Protein AF-A0AAI9W246-F1 (afdb_monomer_lite)

Secondary structure (DSSP, 8-state):
-HHHHHHHHHHHHHHHHHHHHHHHHHHHHHHHTT--HHHHHHHHHHHHHHHHHHHHHHHHHHHHHHHHHHTTT-SS-SSS--HHHHHHHHHTT-------------------------

pLDDT: mean 71.59, std 20.6, range [34.97, 95.5]

Structure (mmCIF, N/CA/C/O backbone):
data_AF-A0AAI9W246-F1
#
_entry.id   AF-A0AAI9W246-F1
#
loop_
_atom_site.group_PDB
_atom_site.id
_atom_site.type_symbol
_atom_site.label_atom_id
_atom_site.label_alt_id
_atom_site.label_comp_id
_atom_site.label_asym_id
_atom_site.label_entity_id
_atom_site.label_seq_id
_atom_site.pdbx_PDB_ins_code
_atom_site.Cartn_x
_atom_site.Cartn_y
_atom_site.Cartn_z
_atom_site.occupancy
_atom_site.B_iso_or_equiv
_atom_site.auth_seq_id
_atom_site.auth_comp_id
_atom_site.auth_asym_id
_atom_site.auth_atom_id
_atom_site.pdbx_PDB_model_num
ATOM 1 N N . MET A 1 1 ? 9.749 -15.153 27.439 1.00 59.41 1 MET A N 1
ATOM 2 C CA . MET A 1 1 ? 9.302 -13.741 27.513 1.00 59.41 1 MET A CA 1
ATOM 3 C C . MET A 1 1 ? 10.156 -12.815 26.658 1.00 59.41 1 MET A C 1
ATOM 5 O O . MET A 1 1 ? 9.579 -12.148 25.818 1.00 59.41 1 MET A O 1
ATOM 9 N N . SER A 1 2 ? 11.488 -12.746 26.804 1.00 66.94 2 SER A N 1
ATOM 10 C CA . SER A 1 2 ? 12.326 -11.929 25.897 1.00 66.94 2 SER A CA 1
ATOM 11 C C . SER A 1 2 ? 12.514 -12.547 24.505 1.00 66.94 2 SER A C 1
ATOM 13 O O . SER A 1 2 ? 12.656 -11.820 23.529 1.00 66.94 2 SER A O 1
ATOM 15 N N . GLU A 1 3 ? 12.500 -13.878 24.399 1.00 71.38 3 GLU A N 1
ATOM 16 C CA . GLU A 1 3 ? 12.660 -14.593 23.121 1.00 71.38 3 GLU A CA 1
ATOM 17 C C . GLU A 1 3 ? 11.443 -14.423 22.196 1.00 71.38 3 GLU A C 1
ATOM 19 O O . GLU A 1 3 ? 11.620 -14.274 20.990 1.00 71.38 3 GLU A O 1
ATOM 24 N N . ASP A 1 4 ? 10.233 -14.338 22.759 1.00 80.12 4 ASP A N 1
ATOM 25 C CA . ASP A 1 4 ? 8.987 -14.129 22.004 1.00 80.12 4 ASP A CA 1
ATOM 26 C C . ASP A 1 4 ? 8.941 -12.731 21.357 1.00 80.12 4 ASP A C 1
ATOM 28 O O . ASP A 1 4 ? 8.541 -12.578 20.207 1.00 80.12 4 ASP A O 1
ATOM 32 N N . ILE A 1 5 ? 9.444 -11.711 22.065 1.00 78.88 5 ILE A N 1
ATOM 33 C CA . ILE A 1 5 ? 9.534 -10.325 21.574 1.00 78.88 5 ILE A CA 1
ATOM 34 C C . ILE A 1 5 ? 10.580 -10.206 20.456 1.00 78.88 5 ILE A C 1
ATOM 36 O O . ILE A 1 5 ? 10.357 -9.515 19.463 1.00 78.88 5 ILE A O 1
ATOM 40 N N . CYS A 1 6 ? 1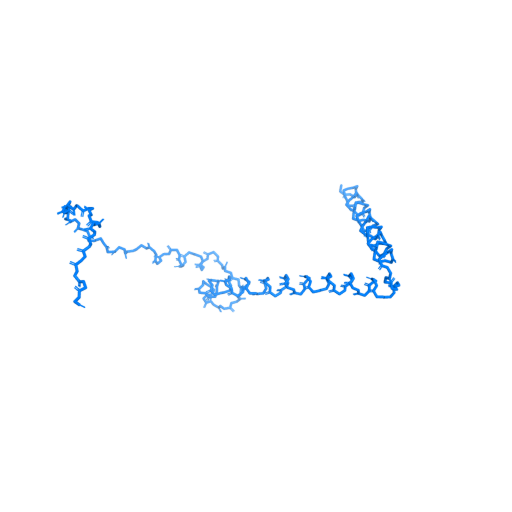1.719 -10.894 20.593 1.00 79.19 6 CYS A N 1
ATOM 41 C CA . CYS A 1 6 ? 12.748 -10.924 19.552 1.00 79.19 6 CYS A CA 1
ATOM 42 C C . CYS A 1 6 ? 12.256 -11.603 18.267 1.00 79.19 6 CYS A C 1
ATOM 44 O O . CYS A 1 6 ? 12.605 -11.154 17.176 1.00 79.19 6 CYS A O 1
ATOM 46 N N . PHE A 1 7 ? 11.464 -12.673 18.381 1.00 83.06 7 PHE A N 1
ATOM 47 C CA . PHE A 1 7 ? 10.900 -13.363 17.222 1.00 83.06 7 PHE A CA 1
ATOM 48 C C . PHE A 1 7 ? 9.860 -12.502 16.494 1.00 83.06 7 PHE A C 1
ATOM 50 O O . PHE A 1 7 ? 9.934 -12.384 15.272 1.00 83.06 7 PHE A O 1
ATOM 57 N N . GLU A 1 8 ? 8.962 -11.843 17.231 1.00 88.50 8 GLU A N 1
ATOM 58 C CA . GLU A 1 8 ? 7.961 -10.931 16.660 1.00 88.50 8 GLU A CA 1
ATOM 59 C C . GLU A 1 8 ? 8.624 -9.760 15.919 1.00 88.50 8 GLU A C 1
ATOM 61 O O . GLU A 1 8 ? 8.322 -9.505 14.756 1.00 88.50 8 GLU A O 1
ATOM 66 N N . ALA A 1 9 ? 9.613 -9.108 16.541 1.00 86.38 9 ALA A N 1
ATOM 67 C CA . ALA A 1 9 ? 10.335 -7.998 15.918 1.00 86.38 9 ALA A CA 1
ATOM 68 C C . ALA A 1 9 ? 11.114 -8.429 14.661 1.00 86.38 9 ALA A C 1
ATOM 70 O O . ALA A 1 9 ? 11.208 -7.681 13.687 1.00 86.38 9 ALA A O 1
ATOM 71 N N . LEU A 1 10 ? 11.679 -9.642 14.664 1.00 87.94 10 LEU A N 1
ATOM 72 C CA . LEU A 1 10 ? 12.372 -10.193 13.502 1.00 87.94 10 LEU A CA 1
ATOM 73 C C . LEU A 1 10 ? 11.389 -10.521 12.374 1.00 87.94 10 LEU A C 1
ATOM 75 O O . LEU A 1 10 ? 11.676 -10.218 11.217 1.00 87.94 10 LEU A O 1
ATOM 79 N N . PHE A 1 11 ? 10.232 -11.098 12.700 1.00 89.25 11 PHE A N 1
ATOM 80 C CA . PHE A 1 11 ? 9.175 -11.374 11.732 1.00 89.25 11 PHE A CA 1
ATOM 81 C C . PHE A 1 11 ? 8.635 -10.083 11.108 1.00 89.25 11 PHE A C 1
ATOM 83 O O . PHE A 1 11 ? 8.518 -9.998 9.885 1.00 89.25 11 PHE A O 1
ATOM 90 N N . GLU A 1 12 ? 8.393 -9.058 11.924 1.00 91.56 12 GLU A N 1
ATOM 91 C CA . GLU A 1 12 ? 7.969 -7.738 11.468 1.00 91.56 12 GLU A CA 1
ATOM 92 C C . GLU A 1 12 ? 9.012 -7.117 10.526 1.00 91.56 12 GLU A C 1
ATOM 94 O O . GLU A 1 12 ? 8.679 -6.710 9.412 1.00 91.56 12 GLU A O 1
ATOM 99 N N . LEU A 1 13 ? 10.295 -7.120 10.903 1.00 92.50 13 LEU A N 1
ATOM 100 C CA . LEU A 1 13 ? 11.379 -6.625 10.050 1.00 92.50 13 LEU A CA 1
ATOM 101 C C . LEU A 1 13 ? 11.463 -7.397 8.724 1.00 92.50 13 LEU A C 1
ATOM 103 O O . LEU A 1 13 ? 11.620 -6.793 7.661 1.00 92.50 13 LEU A O 1
ATOM 107 N N . CYS A 1 14 ? 11.330 -8.725 8.761 1.00 93.12 14 CYS A N 1
ATOM 108 C CA . CYS A 1 14 ? 11.281 -9.547 7.555 1.00 93.12 14 CYS A CA 1
ATOM 109 C C . CYS A 1 14 ? 10.085 -9.181 6.667 1.00 93.12 14 CYS A C 1
ATOM 111 O O . CYS A 1 14 ? 10.251 -9.062 5.452 1.00 93.12 14 CYS A O 1
ATOM 113 N N . ALA A 1 15 ? 8.907 -8.956 7.247 1.00 91.81 15 ALA A N 1
ATOM 114 C CA . ALA A 1 15 ? 7.727 -8.525 6.509 1.00 91.81 15 ALA A CA 1
ATOM 115 C C . ALA A 1 15 ? 7.948 -7.158 5.840 1.00 91.81 15 ALA A C 1
ATOM 117 O O . ALA A 1 15 ? 7.668 -7.018 4.649 1.00 91.81 15 ALA A O 1
ATOM 118 N N . TRP A 1 16 ? 8.535 -6.185 6.546 1.00 93.25 16 TRP A N 1
ATOM 119 C CA . TRP A 1 16 ? 8.903 -4.881 5.977 1.00 93.25 16 TRP A CA 1
ATOM 120 C C . TRP A 1 16 ? 9.853 -5.010 4.783 1.00 93.25 16 TRP A C 1
ATOM 122 O O . TRP A 1 16 ? 9.647 -4.363 3.755 1.00 93.25 16 TRP A O 1
ATOM 132 N N . ILE A 1 17 ? 10.862 -5.880 4.882 1.00 94.25 17 ILE A N 1
ATOM 133 C CA . ILE A 1 17 ? 11.792 -6.148 3.776 1.00 94.25 17 ILE A CA 1
ATOM 134 C C . ILE A 1 17 ? 11.050 -6.745 2.578 1.00 94.25 17 ILE A C 1
ATOM 136 O O . ILE A 1 17 ? 11.238 -6.285 1.452 1.00 94.25 17 ILE A O 1
ATOM 140 N N . VAL A 1 18 ? 10.191 -7.742 2.800 1.00 95.50 18 VAL A N 1
ATOM 141 C CA . VAL A 1 18 ? 9.406 -8.370 1.726 1.00 95.50 18 VAL A 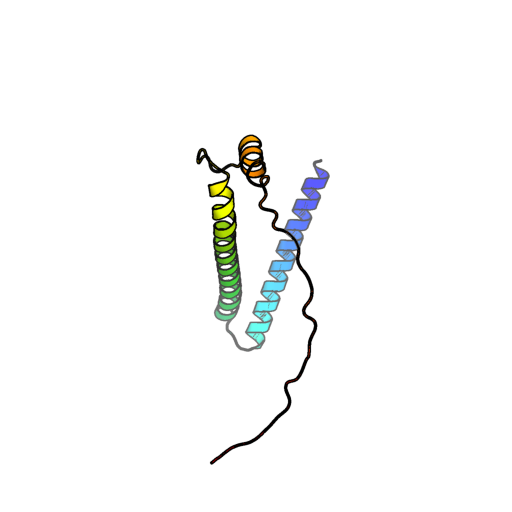CA 1
ATOM 142 C C . VAL A 1 18 ? 8.494 -7.346 1.050 1.00 95.50 18 VAL A C 1
ATOM 144 O O . VAL A 1 18 ? 8.458 -7.289 -0.178 1.00 95.50 18 VAL A O 1
ATOM 147 N N . ILE A 1 19 ? 7.811 -6.497 1.820 1.00 93.56 19 ILE A N 1
ATOM 148 C CA . ILE A 1 19 ? 6.958 -5.424 1.291 1.00 93.56 19 ILE A CA 1
ATOM 149 C C . ILE A 1 19 ? 7.775 -4.457 0.426 1.00 93.56 19 ILE A C 1
ATOM 151 O O . ILE A 1 19 ? 7.357 -4.139 -0.686 1.00 93.56 19 ILE A O 1
ATOM 155 N N . HIS A 1 20 ? 8.955 -4.033 0.886 1.00 92.06 20 HIS A N 1
ATOM 156 C CA . HIS A 1 20 ? 9.840 -3.167 0.103 1.00 92.06 20 HIS A CA 1
ATOM 157 C C . HIS A 1 20 ? 10.298 -3.816 -1.207 1.00 92.06 20 HIS A C 1
ATOM 159 O O . HIS A 1 20 ? 10.310 -3.158 -2.245 1.00 92.06 20 HIS A O 1
ATOM 165 N N . ILE A 1 21 ? 10.635 -5.108 -1.181 1.00 95.25 21 ILE A N 1
ATOM 166 C CA . ILE A 1 21 ? 11.014 -5.852 -2.389 1.00 95.25 21 ILE A CA 1
ATOM 167 C C . ILE A 1 21 ? 9.839 -5.916 -3.370 1.00 95.25 21 ILE A C 1
ATOM 169 O O . ILE A 1 21 ? 10.017 -5.657 -4.558 1.00 95.25 21 ILE A O 1
ATOM 173 N N . LEU A 1 22 ? 8.633 -6.228 -2.892 1.00 93.75 22 LEU A N 1
ATOM 174 C CA . LEU A 1 22 ? 7.433 -6.262 -3.731 1.00 93.75 22 LEU A CA 1
ATOM 175 C C . LEU A 1 22 ? 7.110 -4.887 -4.327 1.00 93.75 22 LEU A C 1
ATOM 177 O O . LEU A 1 22 ? 6.721 -4.808 -5.492 1.00 93.75 22 LEU A O 1
ATOM 181 N N . PHE A 1 23 ? 7.306 -3.812 -3.560 1.00 93.44 23 PHE A N 1
ATOM 182 C CA . PHE A 1 23 ? 7.148 -2.445 -4.048 1.00 93.44 23 PHE A CA 1
ATOM 183 C C . PHE A 1 23 ? 8.118 -2.142 -5.196 1.00 93.44 23 PHE A C 1
ATOM 185 O O . PHE A 1 23 ? 7.685 -1.681 -6.250 1.00 93.44 23 PHE A O 1
ATOM 192 N N . GLU A 1 24 ? 9.402 -2.472 -5.037 1.00 93.38 24 GLU A N 1
ATOM 193 C CA . GLU A 1 24 ? 10.416 -2.272 -6.080 1.00 93.38 24 GLU A CA 1
ATOM 194 C C . GLU A 1 24 ? 10.106 -3.100 -7.339 1.00 93.38 24 GLU A C 1
ATOM 196 O O . GLU A 1 24 ? 10.229 -2.603 -8.458 1.00 93.38 24 GLU A O 1
ATOM 201 N N . ILE A 1 25 ? 9.629 -4.341 -7.178 1.00 95.12 25 ILE A N 1
ATOM 202 C CA . ILE A 1 25 ? 9.151 -5.167 -8.299 1.00 95.12 25 ILE A CA 1
ATOM 203 C C . ILE A 1 25 ? 7.986 -4.474 -9.013 1.00 95.12 25 ILE A C 1
ATOM 205 O O . ILE A 1 25 ? 7.974 -4.410 -10.242 1.00 95.12 25 ILE A O 1
ATOM 209 N N . GLY A 1 26 ? 7.025 -3.926 -8.266 1.00 91.31 26 GLY A N 1
ATOM 210 C CA . GLY A 1 26 ? 5.918 -3.152 -8.824 1.00 91.31 26 GLY A CA 1
ATOM 211 C C . GLY A 1 26 ? 6.407 -1.953 -9.637 1.00 91.31 26 GLY A C 1
ATOM 212 O O . GLY A 1 26 ? 5.992 -1.778 -10.783 1.00 91.31 26 GLY A O 1
ATOM 213 N N . VAL A 1 27 ? 7.345 -1.174 -9.091 1.00 93.50 27 VAL A N 1
ATOM 214 C CA . VAL A 1 27 ? 7.972 -0.044 -9.795 1.00 93.50 27 VAL A CA 1
ATOM 215 C C . VAL A 1 27 ? 8.657 -0.519 -11.077 1.00 93.50 27 VAL A C 1
ATOM 217 O O . VAL A 1 27 ? 8.424 0.059 -12.137 1.00 93.50 27 VAL A O 1
ATOM 220 N N . ALA A 1 28 ? 9.435 -1.602 -11.024 1.00 93.19 28 ALA A N 1
ATOM 221 C CA . ALA A 1 28 ? 10.112 -2.159 -12.192 1.00 93.19 28 ALA A CA 1
ATOM 222 C C . ALA A 1 28 ? 9.126 -2.617 -13.283 1.00 93.19 28 ALA A C 1
ATOM 224 O O . ALA A 1 28 ? 9.367 -2.390 -14.471 1.00 93.19 28 ALA A O 1
ATOM 225 N N . VAL A 1 29 ? 7.990 -3.210 -12.899 1.00 95.06 29 VAL A N 1
ATOM 226 C CA . VAL A 1 29 ? 6.916 -3.582 -13.832 1.00 95.06 29 VAL A CA 1
ATOM 227 C C . VAL A 1 29 ? 6.308 -2.341 -14.483 1.00 95.06 29 VAL A C 1
ATOM 229 O O . VAL A 1 29 ? 6.175 -2.310 -15.706 1.00 95.06 29 VAL A O 1
ATOM 232 N N . LEU A 1 30 ? 5.998 -1.292 -13.720 1.00 92.50 30 LEU A N 1
ATOM 233 C CA . LEU A 1 30 ? 5.484 -0.041 -14.290 1.00 92.50 30 LEU A CA 1
ATOM 234 C C . LEU A 1 30 ? 6.514 0.611 -15.224 1.00 92.50 30 LEU A C 1
ATOM 236 O O . LEU A 1 30 ? 6.170 1.055 -16.318 1.00 92.50 30 LEU A O 1
ATOM 240 N N . MET A 1 31 ? 7.793 0.596 -14.854 1.00 94.50 31 MET A N 1
ATOM 241 C CA . MET A 1 31 ? 8.864 1.086 -15.722 1.00 94.50 31 MET A CA 1
ATOM 242 C C . MET A 1 31 ? 8.983 0.269 -17.015 1.00 94.50 31 MET A C 1
ATOM 244 O O . MET A 1 31 ? 9.231 0.839 -18.076 1.00 94.50 31 MET A O 1
ATOM 248 N N . SER A 1 32 ? 8.732 -1.045 -16.973 1.00 93.69 32 SER A N 1
ATOM 249 C CA . SER A 1 32 ? 8.697 -1.888 -18.178 1.00 93.69 32 SER A CA 1
ATOM 250 C C . SER A 1 32 ? 7.560 -1.523 -19.144 1.00 93.69 32 SER A C 1
ATOM 252 O O . SER A 1 32 ? 7.670 -1.767 -20.343 1.00 93.69 32 SER A O 1
ATOM 254 N N . MET A 1 33 ? 6.498 -0.882 -18.643 1.00 92.25 33 MET A N 1
ATOM 255 C CA . MET A 1 33 ? 5.382 -0.364 -19.443 1.00 92.25 33 MET A CA 1
ATOM 256 C C . MET A 1 33 ? 5.654 1.038 -20.016 1.00 92.25 33 MET A C 1
ATOM 258 O O . MET A 1 33 ? 4.804 1.587 -20.715 1.00 92.25 33 MET A O 1
ATOM 262 N N . GLY A 1 34 ? 6.836 1.610 -19.754 1.00 91.75 34 GLY A N 1
ATOM 263 C CA . GLY A 1 34 ? 7.273 2.902 -20.289 1.00 91.75 34 GLY A CA 1
ATOM 264 C C . GLY A 1 34 ? 7.081 4.095 -19.351 1.00 91.75 34 GLY A C 1
ATOM 265 O O . GLY A 1 34 ? 7.345 5.222 -19.766 1.00 91.75 34 GLY A O 1
ATOM 266 N N . TYR A 1 35 ? 6.655 3.876 -18.103 1.00 92.94 35 TYR A N 1
ATOM 267 C CA . TYR A 1 35 ? 6.561 4.943 -17.103 1.00 92.94 35 TYR A CA 1
ATOM 268 C C . TYR A 1 35 ? 7.941 5.347 -16.577 1.00 92.94 35 TYR A C 1
ATOM 270 O O . TYR A 1 35 ? 8.835 4.512 -16.411 1.00 92.94 35 TYR A O 1
ATOM 278 N N . SER A 1 36 ? 8.122 6.632 -16.264 1.00 94.25 36 SER A N 1
ATOM 279 C CA . SER A 1 36 ? 9.322 7.075 -15.553 1.00 94.25 36 SER A CA 1
ATOM 280 C C . SER A 1 36 ? 9.293 6.605 -14.094 1.00 94.25 36 SER A C 1
ATOM 282 O O . SER A 1 36 ? 8.231 6.370 -13.515 1.00 94.25 36 SER A O 1
ATOM 284 N N . ARG A 1 37 ? 10.468 6.498 -13.462 1.00 90.81 37 ARG A N 1
ATOM 285 C CA . ARG A 1 37 ? 10.582 6.052 -12.063 1.00 90.81 37 ARG A CA 1
ATOM 286 C C . ARG A 1 37 ? 9.716 6.882 -11.107 1.00 90.81 37 ARG A C 1
ATOM 288 O O . ARG A 1 37 ? 9.006 6.315 -10.286 1.00 90.81 37 ARG A O 1
ATOM 295 N N . MET A 1 38 ? 9.734 8.209 -11.255 1.00 91.62 38 MET A N 1
ATOM 296 C CA . MET A 1 38 ? 8.949 9.110 -10.400 1.00 91.62 38 MET A CA 1
ATOM 297 C C . MET A 1 38 ? 7.438 8.920 -10.584 1.00 91.62 38 MET A C 1
ATOM 299 O O . MET A 1 38 ? 6.690 8.983 -9.613 1.00 91.62 38 MET A O 1
ATOM 303 N N . GLU A 1 39 ? 6.979 8.676 -11.815 1.00 92.12 39 GLU A N 1
ATOM 304 C CA . GLU A 1 39 ? 5.561 8.419 -12.091 1.00 92.12 39 GLU A CA 1
ATOM 305 C C . GLU A 1 39 ? 5.117 7.066 -11.531 1.00 92.12 39 GLU A C 1
ATOM 307 O O . GLU A 1 39 ? 4.044 6.977 -10.940 1.00 92.12 39 GLU A O 1
ATOM 312 N N . ALA A 1 40 ? 5.946 6.028 -11.670 1.00 92.31 40 ALA A N 1
ATOM 313 C CA . ALA A 1 40 ? 5.659 4.694 -11.154 1.00 92.31 40 ALA A CA 1
ATOM 314 C C . ALA A 1 40 ? 5.577 4.673 -9.617 1.00 92.31 40 ALA A C 1
ATOM 316 O O . ALA A 1 40 ? 4.605 4.169 -9.049 1.00 92.31 40 ALA A O 1
ATOM 317 N N . GLU A 1 41 ? 6.559 5.275 -8.941 1.00 91.94 41 GLU A N 1
ATOM 318 C CA . GLU A 1 41 ? 6.568 5.412 -7.481 1.00 91.94 41 GLU A CA 1
ATOM 319 C C . GLU A 1 41 ? 5.382 6.259 -6.995 1.00 91.94 41 GLU A C 1
ATOM 321 O O . GLU A 1 41 ? 4.680 5.871 -6.057 1.00 91.94 41 GLU A O 1
ATOM 326 N N . GLY A 1 42 ? 5.106 7.385 -7.662 1.00 91.25 42 GLY A N 1
ATOM 327 C CA . GLY A 1 42 ? 3.977 8.262 -7.346 1.00 91.25 42 GLY A CA 1
ATOM 328 C C . GLY A 1 42 ? 2.615 7.583 -7.529 1.00 91.25 42 GLY A C 1
ATOM 329 O O . GLY A 1 42 ? 1.715 7.748 -6.705 1.00 91.25 42 GLY A O 1
ATOM 330 N N . MET A 1 43 ? 2.451 6.772 -8.575 1.00 92.00 43 MET A N 1
ATOM 331 C CA . MET A 1 43 ? 1.214 6.034 -8.833 1.00 92.00 43 MET A CA 1
ATOM 332 C C . MET A 1 43 ? 0.961 4.964 -7.767 1.00 92.00 43 MET A C 1
ATOM 334 O O . MET A 1 43 ? -0.133 4.898 -7.207 1.00 92.00 43 MET A O 1
ATOM 338 N N . LEU A 1 44 ? 1.971 4.154 -7.441 1.00 90.94 44 LEU A N 1
ATOM 339 C CA . LEU A 1 44 ? 1.828 3.114 -6.423 1.00 90.94 44 LEU A CA 1
ATOM 340 C C . LEU A 1 44 ? 1.571 3.719 -5.042 1.00 90.94 44 LEU A C 1
ATOM 342 O O . LEU A 1 44 ? 0.615 3.331 -4.372 1.00 90.94 44 LEU A O 1
ATOM 346 N N . THR A 1 45 ? 2.349 4.723 -4.640 1.00 91.44 45 THR A N 1
ATOM 347 C CA . THR A 1 45 ? 2.154 5.396 -3.346 1.00 91.44 45 THR A CA 1
ATOM 348 C C . THR A 1 45 ? 0.792 6.080 -3.249 1.00 91.44 45 THR A C 1
ATOM 350 O O . THR A 1 45 ? 0.082 5.879 -2.265 1.00 91.44 45 THR A O 1
ATOM 353 N N . SER A 1 46 ? 0.368 6.820 -4.279 1.00 92.88 46 SER A N 1
ATOM 354 C CA . SER A 1 46 ? -0.956 7.457 -4.289 1.00 92.88 46 SER A CA 1
ATOM 355 C C . SER A 1 46 ? -2.094 6.437 -4.231 1.00 92.88 46 SER A C 1
ATOM 357 O O . SER A 1 46 ? -3.049 6.650 -3.485 1.00 92.88 46 SER A O 1
ATOM 359 N N . SER A 1 47 ? -1.981 5.304 -4.933 1.00 90.38 47 SER A N 1
ATOM 360 C CA . SER A 1 47 ? -2.986 4.235 -4.875 1.00 90.38 47 SER A CA 1
ATOM 361 C C . SER A 1 47 ? -3.133 3.639 -3.470 1.00 90.38 47 SER A C 1
ATOM 363 O O . SER A 1 47 ? -4.255 3.458 -2.993 1.00 90.38 47 SER A O 1
ATOM 365 N N . VAL A 1 48 ? -2.018 3.414 -2.766 1.00 92.12 48 VAL A N 1
ATOM 366 C CA . VAL A 1 48 ? -2.014 2.907 -1.387 1.00 92.12 48 VAL A CA 1
ATOM 367 C C . VAL A 1 48 ? -2.615 3.944 -0.437 1.00 92.12 48 VAL A C 1
ATOM 369 O O . VAL A 1 48 ? -3.479 3.609 0.372 1.00 92.12 48 VAL A O 1
ATOM 372 N N . CYS A 1 49 ? -2.232 5.216 -0.574 1.00 92.75 49 CYS A N 1
ATOM 373 C CA . CYS A 1 49 ? -2.792 6.313 0.215 1.00 92.75 49 CYS A CA 1
ATOM 374 C C . CYS A 1 49 ? -4.312 6.437 0.039 1.00 92.75 49 CYS A C 1
ATOM 376 O O . CYS A 1 49 ? -5.034 6.558 1.027 1.00 92.75 49 CYS A O 1
ATOM 378 N N . LEU A 1 50 ? -4.818 6.368 -1.197 1.00 93.19 50 LEU A 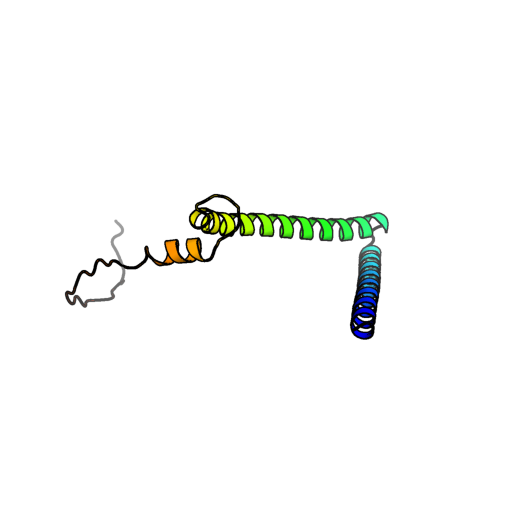N 1
ATOM 379 C CA . LEU A 1 50 ? -6.258 6.412 -1.462 1.00 93.19 50 LEU A CA 1
ATOM 380 C C . LEU A 1 50 ? -6.989 5.234 -0.818 1.00 93.19 50 LEU A C 1
ATOM 382 O O . LEU A 1 50 ? -8.045 5.428 -0.220 1.00 93.19 50 LEU A O 1
ATOM 386 N N . LEU A 1 51 ? -6.422 4.030 -0.893 1.00 92.69 51 LEU A N 1
ATOM 387 C CA . LEU A 1 51 ? -7.012 2.845 -0.278 1.00 92.69 51 LEU A CA 1
ATOM 388 C C . LEU A 1 51 ? -7.101 2.990 1.249 1.00 92.69 51 LEU A C 1
ATOM 390 O O . LEU A 1 51 ? -8.147 2.700 1.828 1.00 92.69 51 LEU A O 1
ATOM 394 N N . ILE A 1 52 ? -6.058 3.523 1.892 1.00 93.31 52 ILE A N 1
ATOM 395 C CA . ILE A 1 52 ? -6.061 3.827 3.332 1.00 93.31 52 ILE A CA 1
ATOM 396 C C . ILE A 1 52 ? -7.139 4.862 3.674 1.00 93.31 52 ILE A C 1
ATOM 398 O O . ILE A 1 52 ? -7.892 4.661 4.624 1.00 93.31 52 ILE A O 1
ATOM 402 N N . LEU A 1 53 ? -7.260 5.941 2.894 1.00 92.06 53 LEU A N 1
ATOM 403 C CA . LEU A 1 53 ? -8.277 6.973 3.121 1.00 92.06 53 LEU A CA 1
ATOM 404 C C . LEU A 1 53 ? -9.700 6.428 2.970 1.00 92.06 53 LEU A C 1
ATOM 406 O O . LEU A 1 53 ? -10.565 6.747 3.783 1.00 92.06 53 LEU A O 1
ATOM 410 N N . VAL A 1 54 ? -9.949 5.583 1.968 1.00 92.56 54 VAL A N 1
ATOM 411 C CA . VAL A 1 54 ? -11.252 4.930 1.785 1.00 92.56 54 VAL A CA 1
ATOM 412 C C . VAL A 1 54 ? -11.559 4.012 2.963 1.00 92.56 54 VAL A C 1
ATOM 414 O O . VAL A 1 54 ? -12.662 4.070 3.500 1.00 92.56 54 VAL A O 1
ATOM 417 N N . LEU A 1 55 ? -10.597 3.200 3.407 1.00 90.38 55 LEU A N 1
ATOM 418 C CA . LEU A 1 55 ? -10.780 2.341 4.577 1.00 90.38 55 LEU A CA 1
ATOM 419 C C . LEU A 1 55 ? -11.034 3.154 5.849 1.00 90.38 55 LEU A C 1
ATOM 421 O O . LEU A 1 55 ? -11.930 2.800 6.611 1.00 90.38 55 LEU A O 1
ATOM 425 N N . ALA A 1 56 ? -10.311 4.256 6.057 1.00 89.50 56 ALA A N 1
ATOM 426 C CA . ALA A 1 56 ? -10.531 5.165 7.178 1.00 89.50 56 ALA A CA 1
ATOM 427 C C . ALA A 1 56 ? -11.933 5.794 7.124 1.00 89.50 56 ALA A C 1
ATOM 429 O O . ALA A 1 56 ? -12.657 5.768 8.117 1.00 89.50 56 ALA A O 1
ATOM 430 N N . ALA A 1 57 ? -12.373 6.263 5.954 1.00 88.00 57 ALA A N 1
ATOM 431 C CA . ALA A 1 57 ? -13.715 6.807 5.769 1.00 88.00 57 ALA A CA 1
ATOM 432 C C . ALA A 1 57 ? -14.807 5.749 6.009 1.00 88.00 57 ALA A C 1
ATOM 434 O O . ALA A 1 57 ? -15.793 6.012 6.696 1.00 88.00 57 ALA A O 1
ATOM 435 N N . VAL A 1 58 ? -14.633 4.525 5.499 1.00 86.31 58 VAL A N 1
ATOM 436 C CA . VAL A 1 58 ? -15.552 3.402 5.752 1.00 86.31 58 VAL A CA 1
ATOM 437 C C . VAL A 1 58 ? -15.567 3.035 7.235 1.00 86.31 58 VAL A C 1
ATOM 439 O O . VAL A 1 58 ? -16.638 2.776 7.787 1.00 86.31 58 VAL A O 1
ATOM 442 N N . PHE A 1 59 ? -14.409 3.039 7.897 1.00 82.25 59 PHE A N 1
ATOM 443 C CA . PHE A 1 59 ? -14.299 2.809 9.332 1.00 82.25 59 PHE A CA 1
ATOM 444 C C . PHE A 1 59 ? -15.044 3.883 10.126 1.00 82.25 59 PHE A C 1
ATOM 446 O O . PHE A 1 59 ? -15.817 3.542 11.016 1.00 82.25 59 PHE A O 1
ATOM 453 N N . GLU A 1 60 ? -14.909 5.160 9.769 1.00 78.88 60 GLU A N 1
ATOM 454 C CA . GLU A 1 60 ? -15.654 6.251 10.402 1.00 78.88 60 GLU A CA 1
ATOM 455 C C . GLU A 1 60 ? -17.163 6.139 10.179 1.00 78.88 60 GLU A C 1
ATOM 457 O O . GLU A 1 60 ? -17.943 6.296 11.120 1.00 78.88 60 GLU A O 1
ATOM 462 N N . LEU A 1 61 ? -17.604 5.817 8.961 1.00 74.94 61 LEU A N 1
ATOM 463 C CA . LEU A 1 61 ? -19.021 5.589 8.675 1.00 74.94 61 LEU A CA 1
ATOM 464 C C . LEU A 1 61 ? -19.566 4.399 9.470 1.00 74.94 61 LEU A C 1
ATOM 466 O O . LEU A 1 61 ? -20.666 4.470 10.021 1.00 74.94 61 LEU A O 1
ATOM 470 N N . ARG A 1 62 ? -18.788 3.319 9.587 1.00 68.25 62 ARG A N 1
ATOM 471 C CA . ARG A 1 62 ? -19.147 2.162 10.412 1.00 68.25 62 ARG A CA 1
ATOM 472 C C . ARG A 1 62 ? -19.168 2.520 11.897 1.00 68.25 62 ARG A C 1
ATOM 474 O O . ARG A 1 62 ? -20.091 2.108 12.596 1.00 68.25 62 ARG A O 1
ATOM 481 N N . ARG A 1 63 ? -18.226 3.347 12.362 1.00 64.19 63 ARG A N 1
ATOM 482 C CA . ARG A 1 63 ? -18.188 3.872 13.731 1.00 64.19 63 ARG A CA 1
ATOM 483 C C . ARG A 1 63 ? -19.450 4.671 14.037 1.00 64.19 63 ARG A C 1
ATOM 485 O O . ARG A 1 63 ? -20.045 4.445 15.079 1.00 64.19 63 ARG A O 1
ATOM 492 N N . ARG A 1 64 ? -19.934 5.513 13.116 1.00 60.12 64 ARG A N 1
ATOM 493 C CA . ARG A 1 64 ? -21.194 6.266 13.296 1.00 60.12 64 ARG A CA 1
ATOM 494 C C . ARG A 1 64 ? -22.415 5.363 13.489 1.00 60.12 64 ARG A C 1
ATOM 496 O O . ARG A 1 64 ? -23.276 5.687 14.300 1.00 60.12 64 ARG A O 1
ATOM 503 N N . LYS A 1 65 ? -22.486 4.218 12.800 1.00 56.47 65 LYS A N 1
ATOM 504 C CA . LYS A 1 65 ? -23.592 3.254 12.975 1.00 56.47 65 LYS A CA 1
ATOM 505 C C . LYS A 1 65 ? -23.549 2.545 14.331 1.00 56.47 65 LYS A C 1
ATOM 507 O O . LYS A 1 65 ? -24.602 2.227 14.869 1.00 56.47 65 LYS A O 1
ATOM 512 N N . ASN A 1 66 ? -22.355 2.328 14.881 1.00 55.25 66 ASN A N 1
ATOM 513 C CA . ASN A 1 66 ? -22.195 1.750 16.215 1.00 55.25 66 ASN A CA 1
ATOM 514 C C . ASN A 1 66 ? -22.392 2.799 17.321 1.00 55.25 66 ASN A C 1
ATOM 516 O O . ASN A 1 66 ? -22.984 2.476 18.343 1.00 55.25 66 ASN A O 1
ATOM 520 N N . LEU A 1 67 ? -21.991 4.052 17.078 1.00 55.06 67 LEU A N 1
ATOM 521 C CA . LEU A 1 67 ? -22.215 5.182 17.984 1.00 55.06 67 LEU A CA 1
ATOM 522 C C . LEU A 1 67 ? -23.707 5.465 18.183 1.00 55.06 67 LEU A C 1
ATOM 524 O O . LEU A 1 67 ? -24.123 5.728 19.293 1.00 55.06 67 LEU A O 1
ATOM 528 N N . GLY A 1 68 ? -24.546 5.357 17.149 1.00 54.94 68 GLY A N 1
ATOM 529 C CA . GLY A 1 68 ? -25.991 5.585 17.308 1.00 54.94 68 GLY A CA 1
ATOM 530 C C . GLY A 1 68 ? -26.707 4.559 18.197 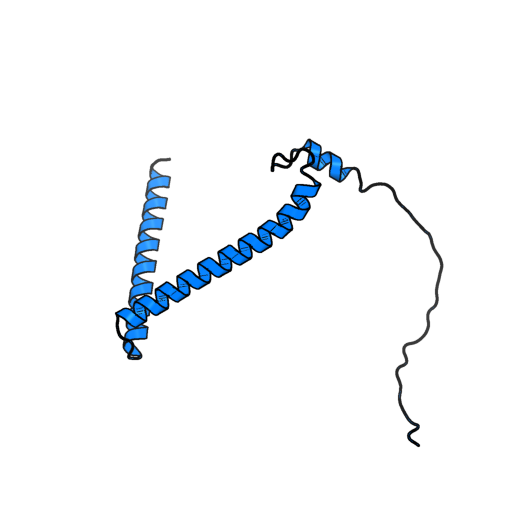1.00 54.94 68 GLY A C 1
ATOM 531 O O . GLY A 1 68 ? -27.766 4.862 18.728 1.00 54.94 68 GLY A O 1
ATOM 532 N N . LYS A 1 69 ? -26.146 3.354 18.362 1.00 53.50 69 LYS A N 1
ATOM 533 C CA . LYS A 1 69 ? -26.695 2.313 19.243 1.00 53.50 69 LYS A CA 1
ATOM 534 C C . LYS A 1 69 ? -26.034 2.330 20.622 1.00 53.50 69 LYS A C 1
ATOM 536 O O . LYS A 1 69 ? -26.708 2.027 21.594 1.00 53.50 69 LYS A O 1
ATOM 541 N N . SER A 1 70 ? -24.760 2.725 20.707 1.00 54.91 70 SER A N 1
ATOM 542 C CA . SER A 1 70 ? -24.083 2.947 21.986 1.00 54.91 70 SER A CA 1
ATOM 543 C C . SER A 1 70 ? -24.561 4.217 22.684 1.00 54.91 70 SER A C 1
ATOM 545 O O . SER A 1 70 ? -24.771 4.159 23.873 1.00 54.91 70 SER A O 1
ATOM 547 N N . VAL A 1 71 ? -24.834 5.315 21.968 1.00 53.25 71 VAL A N 1
ATOM 548 C CA . VAL A 1 71 ? -25.359 6.583 22.531 1.00 53.25 71 VAL A CA 1
ATOM 549 C C . VAL A 1 71 ? -26.777 6.440 23.099 1.00 53.25 71 VAL A C 1
ATOM 551 O O . VAL A 1 71 ? -27.203 7.255 23.900 1.00 53.25 71 VAL A O 1
ATOM 554 N N . VAL A 1 72 ? -27.539 5.428 22.674 1.00 57.78 72 VAL A N 1
ATOM 555 C CA . VAL A 1 72 ? -28.855 5.124 23.273 1.00 57.78 72 VAL A CA 1
ATOM 556 C C . VAL A 1 72 ? -28.708 4.317 24.569 1.00 57.78 72 VAL A C 1
ATOM 558 O O . VAL A 1 72 ? -29.619 4.322 25.386 1.00 57.78 72 VAL A O 1
ATOM 561 N N . LEU A 1 73 ? -27.583 3.617 24.737 1.00 57.62 73 LEU A N 1
ATOM 562 C CA . LEU A 1 73 ? -27.269 2.816 25.922 1.00 57.62 73 LEU A CA 1
ATOM 563 C C . LEU A 1 73 ? -26.531 3.650 26.977 1.00 57.62 73 LEU A C 1
ATOM 565 O O . LEU A 1 73 ? -26.874 3.585 28.149 1.00 57.62 73 LEU A O 1
ATOM 569 N N . ASP A 1 74 ? -25.572 4.446 26.520 1.00 56.47 74 ASP A N 1
ATOM 570 C CA . ASP A 1 74 ? -24.794 5.433 27.266 1.00 56.47 74 ASP A CA 1
ATOM 571 C C . ASP A 1 74 ? -25.712 6.596 27.674 1.00 56.47 74 ASP A C 1
ATOM 573 O O . ASP A 1 74 ? -25.971 7.535 26.912 1.00 56.47 74 ASP A O 1
ATOM 577 N N . THR A 1 75 ? -26.320 6.446 28.846 1.00 60.62 75 THR A N 1
ATOM 578 C CA . THR A 1 75 ? -27.385 7.310 29.361 1.00 60.62 75 THR A CA 1
ATOM 579 C C . THR A 1 75 ? -26.803 8.504 30.112 1.00 60.62 75 THR A C 1
ATOM 581 O O . THR A 1 75 ? -27.446 9.557 30.194 1.00 60.62 75 THR A O 1
ATOM 584 N N . ASP A 1 76 ? -25.595 8.360 30.656 1.00 65.25 76 ASP A N 1
ATOM 585 C CA . ASP A 1 76 ? -24.883 9.422 31.362 1.00 65.25 76 ASP A CA 1
ATOM 586 C C . ASP A 1 76 ? -23.878 10.191 30.478 1.00 65.25 76 ASP A C 1
ATOM 588 O O . ASP A 1 76 ? -23.465 11.299 30.842 1.00 65.25 76 ASP A O 1
ATOM 592 N N . GLY A 1 77 ? -23.620 9.707 29.259 1.00 62.69 77 GLY A N 1
ATOM 593 C CA . GLY A 1 77 ? -22.909 10.413 28.197 1.00 62.69 77 GLY A CA 1
ATOM 594 C C . GLY A 1 77 ? -21.394 10.405 28.369 1.00 62.69 77 GLY A C 1
ATOM 595 O O . GLY A 1 77 ? -20.726 11.334 27.889 1.00 62.69 77 GLY A O 1
ATOM 596 N N . ASP A 1 78 ? -20.853 9.417 29.078 1.00 73.69 78 ASP A N 1
ATOM 597 C CA . ASP A 1 78 ? -19.427 9.304 29.371 1.00 73.69 78 ASP A CA 1
ATOM 598 C C . ASP A 1 78 ? -18.625 8.610 28.249 1.00 73.69 78 ASP A C 1
ATOM 600 O O . ASP A 1 78 ? -17.395 8.742 28.178 1.00 73.69 78 ASP A O 1
ATOM 604 N N . GLY A 1 79 ? -19.322 7.995 27.288 1.00 62.72 79 GLY A N 1
ATOM 605 C CA . GLY A 1 79 ? -18.751 7.357 26.108 1.00 62.72 79 GLY A CA 1
ATOM 606 C C . GLY A 1 79 ? -18.377 5.884 26.288 1.00 62.72 79 GLY A C 1
ATOM 607 O O . GLY A 1 79 ? -17.907 5.275 25.315 1.00 62.72 79 GLY A O 1
ATOM 608 N N . GLU A 1 80 ? -18.581 5.304 27.470 1.00 70.81 80 GLU A N 1
ATOM 609 C CA . GLU A 1 80 ? -18.496 3.870 27.744 1.00 70.81 80 GLU A CA 1
ATOM 610 C C . GLU A 1 80 ? -19.913 3.299 27.963 1.00 70.81 80 GLU A C 1
ATOM 612 O O . GLU A 1 80 ? -20.870 4.036 28.126 1.00 70.81 80 GLU A O 1
ATOM 617 N N . ILE A 1 81 ? -20.098 1.977 27.835 1.00 67.75 81 ILE A N 1
ATOM 618 C CA . ILE A 1 81 ? -21.376 1.343 28.211 1.00 67.75 81 ILE A CA 1
ATOM 619 C C . ILE A 1 81 ? -21.091 0.455 29.413 1.00 67.75 81 ILE A C 1
ATOM 621 O O . ILE A 1 81 ? -20.453 -0.596 29.270 1.00 67.75 81 ILE A O 1
ATOM 625 N N . SER A 1 82 ? -21.553 0.882 30.581 1.00 70.88 82 SER A N 1
ATOM 626 C CA . SER A 1 82 ? -21.435 0.142 31.838 1.00 70.88 82 SER A CA 1
ATOM 627 C C . SER A 1 82 ? -22.349 -1.095 31.864 1.00 70.88 82 SER A C 1
ATOM 629 O O . SER A 1 82 ? -23.321 -1.204 31.111 1.00 70.88 82 SER A O 1
ATOM 631 N N . GLU A 1 83 ? -22.059 -2.070 32.734 1.00 70.19 83 GLU A N 1
ATOM 632 C CA . GLU A 1 83 ? -22.929 -3.249 32.911 1.00 70.19 83 GLU A CA 1
ATOM 633 C C . GLU A 1 83 ? -24.354 -2.861 33.349 1.00 70.19 83 GLU A C 1
ATOM 635 O O . GLU A 1 83 ? -25.320 -3.541 32.993 1.00 70.19 83 GLU A O 1
ATOM 640 N N . GLU A 1 84 ? -24.498 -1.751 34.074 1.00 65.12 84 GLU A N 1
ATOM 641 C CA . GLU A 1 84 ? -25.790 -1.221 34.512 1.00 65.12 84 GLU A CA 1
ATOM 642 C C . GLU A 1 84 ? -26.617 -0.656 33.344 1.00 65.12 84 GLU A C 1
ATOM 644 O O . GLU A 1 84 ? -27.825 -0.891 33.273 1.00 65.12 84 GLU A O 1
ATOM 649 N N . GLU A 1 85 ? -25.981 0.004 32.378 1.00 65.19 85 GLU A N 1
ATOM 650 C CA . GLU A 1 85 ? -26.633 0.519 31.165 1.00 65.19 85 GLU A CA 1
ATOM 651 C C . GLU A 1 85 ? -27.024 -0.590 30.186 1.00 65.19 85 GLU A C 1
ATOM 653 O O . GLU A 1 85 ? -28.098 -0.559 29.575 1.00 65.19 85 GLU A O 1
ATOM 658 N N . TRP A 1 86 ? -26.196 -1.633 30.090 1.00 65.56 86 TRP A N 1
ATOM 659 C CA . TRP A 1 86 ? -26.559 -2.860 29.381 1.00 65.56 86 TRP A CA 1
ATOM 660 C C . TRP A 1 86 ? -27.793 -3.531 29.993 1.00 65.56 86 TRP A C 1
ATOM 662 O O . TRP A 1 86 ? -28.652 -4.023 29.255 1.00 65.56 86 TRP A O 1
ATOM 672 N N . ALA A 1 87 ? -27.896 -3.552 31.325 1.00 68.69 87 ALA A N 1
ATOM 673 C CA . ALA A 1 87 ? -29.037 -4.129 32.029 1.00 68.69 87 ALA A CA 1
ATOM 674 C C . ALA A 1 87 ? -30.316 -3.296 31.847 1.00 68.69 87 ALA A C 1
ATOM 676 O O . ALA A 1 87 ? -31.382 -3.876 31.631 1.00 68.69 87 ALA A O 1
ATOM 677 N N . ALA A 1 88 ? -30.211 -1.963 31.864 1.00 64.56 88 ALA A N 1
ATOM 678 C CA . ALA A 1 88 ? -31.343 -1.059 31.660 1.00 64.56 88 ALA A CA 1
ATOM 679 C C . ALA A 1 88 ? -31.989 -1.245 30.276 1.00 64.56 88 ALA A C 1
ATOM 681 O O . ALA A 1 88 ? -33.207 -1.359 30.165 1.00 64.56 88 ALA A O 1
ATOM 682 N N . ALA A 1 89 ? -31.187 -1.393 29.221 1.00 62.62 89 ALA A N 1
ATOM 683 C CA . ALA A 1 89 ? -31.717 -1.639 27.880 1.00 62.62 89 ALA A CA 1
ATOM 684 C C . ALA A 1 89 ? -32.162 -3.086 27.618 1.00 62.62 89 ALA A C 1
ATOM 686 O O . ALA A 1 89 ? -32.868 -3.349 26.643 1.00 62.62 89 ALA A O 1
ATOM 687 N N . GLY A 1 90 ? -31.756 -4.031 28.469 1.00 59.00 90 GLY A N 1
ATOM 688 C CA . GLY A 1 90 ? -32.237 -5.412 28.446 1.00 59.00 90 GLY A CA 1
ATOM 689 C C . GLY A 1 90 ? -33.615 -5.602 29.090 1.00 59.00 90 GLY A C 1
ATOM 690 O O . GLY A 1 90 ? -34.242 -6.635 28.858 1.00 59.00 90 GLY A O 1
ATOM 691 N N . GLN A 1 91 ? -34.097 -4.632 29.877 1.00 54.38 91 GLN A N 1
ATOM 692 C CA .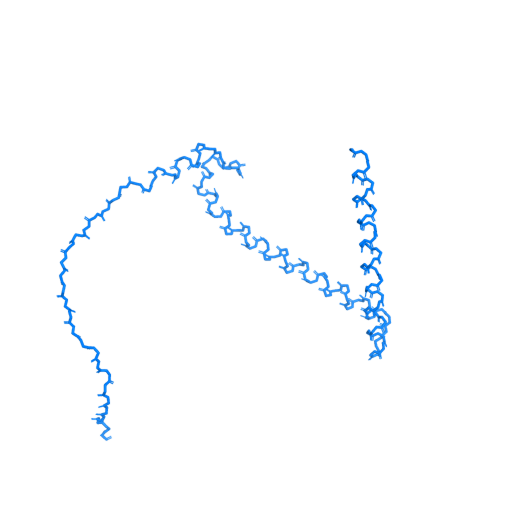 GLN A 1 91 ? -35.381 -4.715 30.585 1.00 54.38 91 GLN A CA 1
ATOM 693 C C . GLN A 1 91 ? -36.581 -4.184 29.780 1.00 54.38 91 GLN A C 1
ATOM 695 O O . GLN A 1 91 ? -37.701 -4.606 30.046 1.00 54.38 91 GLN A O 1
ATOM 700 N N . ASP A 1 92 ? -36.364 -3.384 28.731 1.00 50.44 92 ASP A N 1
ATOM 701 C CA . ASP A 1 92 ? -37.441 -2.835 27.882 1.00 50.44 92 ASP A CA 1
ATOM 702 C C . ASP A 1 92 ? -37.914 -3.786 26.755 1.00 50.44 92 ASP A C 1
ATOM 704 O O . ASP A 1 92 ? -38.676 -3.392 25.872 1.00 50.44 92 ASP A O 1
ATOM 708 N N . GLN A 1 93 ? -37.481 -5.054 26.750 1.00 50.62 93 GLN A N 1
ATOM 709 C CA . GLN A 1 93 ? -37.921 -6.061 25.765 1.00 50.62 93 GLN A CA 1
ATOM 710 C C . GLN A 1 93 ? -38.877 -7.128 26.318 1.0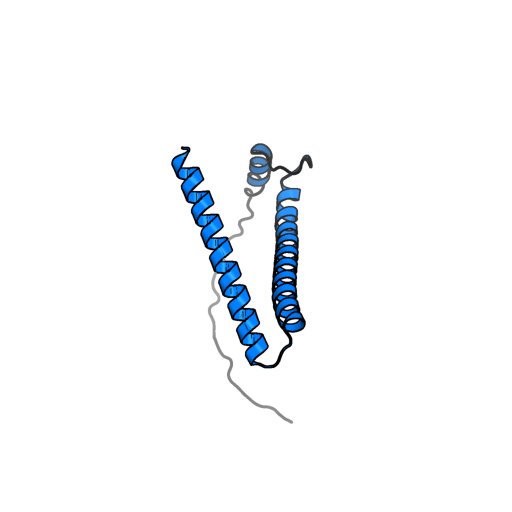0 50.62 93 GLN A C 1
ATOM 712 O O . GLN A 1 93 ? -39.074 -8.158 25.671 1.00 50.62 93 GLN A O 1
ATOM 717 N N . GLN A 1 94 ? -39.507 -6.906 27.474 1.00 48.22 94 GLN A N 1
ATOM 718 C CA . GLN A 1 94 ? -40.568 -7.792 27.970 1.00 48.22 94 GLN A CA 1
ATOM 719 C C . GLN A 1 94 ? -41.796 -7.013 28.449 1.00 48.22 94 GLN A C 1
ATOM 721 O O . GLN A 1 94 ? -41.877 -6.649 29.611 1.00 48.22 94 GLN A O 1
ATOM 726 N N . GLU A 1 95 ? -42.730 -6.792 27.519 1.00 42.88 95 GLU A N 1
ATOM 727 C CA . GLU A 1 95 ? -44.204 -6.806 27.668 1.00 42.88 95 GLU A CA 1
ATOM 728 C C . GLU A 1 95 ? -44.788 -6.532 26.259 1.00 42.88 95 GLU A C 1
ATOM 730 O O . GLU A 1 95 ? -44.777 -5.410 25.766 1.00 42.88 95 GLU A O 1
ATOM 735 N N . GLU A 1 96 ? -44.873 -7.554 25.401 1.00 48.66 96 GLU A N 1
ATOM 736 C CA . GLU A 1 96 ? -46.105 -8.279 25.027 1.00 48.66 96 GLU A CA 1
ATOM 737 C C . GLU A 1 96 ? -47.282 -7.407 24.538 1.00 48.66 96 GLU A C 1
ATOM 739 O O . GLU A 1 96 ? -47.986 -6.791 25.329 1.00 48.66 96 GLU A O 1
ATOM 744 N N . GLU A 1 97 ? -47.622 -7.522 23.248 1.00 35.72 97 GLU A N 1
ATOM 745 C CA . GLU A 1 97 ? -49.032 -7.686 22.878 1.00 35.72 97 GLU A CA 1
ATOM 746 C C . GLU A 1 97 ? -49.169 -8.897 21.948 1.00 35.72 97 GLU A C 1
ATOM 748 O O . GLU A 1 97 ? -48.722 -8.919 20.799 1.00 35.72 97 GLU A O 1
ATOM 753 N N . SER A 1 98 ? -49.745 -9.947 22.522 1.00 45.47 98 SER A N 1
ATOM 754 C CA . SER A 1 98 ? -50.246 -11.133 21.855 1.00 45.47 98 SER A CA 1
ATOM 755 C C . SER A 1 98 ? -51.689 -10.877 21.403 1.00 45.47 98 SER A C 1
ATOM 757 O O . SER A 1 98 ? -52.588 -10.694 22.215 1.00 45.47 98 SER A O 1
ATOM 759 N N . ILE A 1 99 ? -51.926 -10.912 20.092 1.00 40.03 99 ILE A N 1
ATOM 760 C CA . ILE A 1 99 ? -53.229 -11.198 19.473 1.00 40.03 99 ILE A CA 1
ATOM 761 C C . ILE A 1 99 ? -52.876 -12.146 18.314 1.00 40.03 99 ILE A C 1
ATOM 763 O O . ILE A 1 99 ? -52.136 -11.761 17.419 1.00 40.03 99 ILE A O 1
ATOM 767 N N . GLY A 1 100 ? -53.220 -13.430 18.290 1.00 34.97 100 GLY A N 1
ATOM 768 C CA . GLY A 1 100 ? -54.437 -14.057 18.788 1.00 34.97 100 GLY A CA 1
ATOM 769 C C . GLY A 1 100 ? -55.296 -14.468 17.590 1.00 34.97 100 GLY A C 1
ATOM 770 O O . GLY A 1 100 ? -56.233 -13.760 17.261 1.00 34.97 100 GLY A O 1
ATOM 771 N N . ASP A 1 101 ? -54.887 -15.563 16.941 1.00 44.56 101 ASP A N 1
ATOM 772 C CA . ASP A 1 101 ? -55.688 -16.615 16.285 1.00 44.56 101 ASP A CA 1
ATOM 773 C C . ASP A 1 101 ? -56.914 -16.251 15.408 1.00 44.56 101 ASP A C 1
ATOM 775 O O . ASP A 1 101 ? -57.917 -15.728 15.889 1.00 44.56 101 ASP A O 1
ATOM 779 N N . SER A 1 102 ? -56.856 -16.609 14.118 1.00 38.28 102 SER A N 1
ATOM 780 C CA . SER A 1 102 ? -57.961 -17.140 13.276 1.00 38.28 102 SER A CA 1
ATOM 781 C C . SER A 1 102 ? -57.454 -17.256 11.829 1.00 38.28 102 SER A C 1
ATOM 783 O O . SER A 1 102 ? -57.053 -16.280 11.206 1.00 38.28 102 SER A O 1
ATOM 785 N N . GLU A 1 103 ? -57.162 -18.475 11.385 1.00 37.50 103 GLU A N 1
ATOM 786 C CA . GLU A 1 103 ? -58.042 -19.272 10.515 1.00 37.50 103 GLU A CA 1
ATOM 787 C C . GLU A 1 103 ? -58.028 -18.829 9.042 1.00 37.50 103 GLU A C 1
ATOM 789 O O . GLU A 1 103 ? -58.540 -17.784 8.661 1.00 37.50 103 GLU A O 1
ATOM 794 N N . ASP A 1 104 ? -57.399 -19.696 8.243 1.00 42.88 104 ASP A N 1
ATOM 795 C CA . ASP A 1 104 ? -57.821 -20.154 6.916 1.00 42.88 104 ASP A CA 1
ATOM 796 C C . ASP A 1 104 ? -58.479 -19.134 5.967 1.00 42.88 104 ASP A C 1
ATOM 798 O O . ASP A 1 104 ? -59.664 -18.826 6.054 1.00 42.88 104 ASP A O 1
ATOM 802 N N . ASN A 1 105 ? -57.728 -18.746 4.936 1.00 38.59 105 ASN A N 1
ATOM 803 C CA . ASN A 1 105 ? -58.287 -18.864 3.595 1.00 38.59 105 ASN A CA 1
ATOM 804 C C . ASN A 1 105 ? -57.179 -19.263 2.622 1.00 38.59 105 ASN A C 1
ATOM 806 O O . ASN A 1 105 ? -56.440 -18.443 2.069 1.00 38.59 105 ASN A O 1
ATOM 810 N N . SER A 1 106 ? -57.047 -20.573 2.463 1.00 45.44 106 SER A N 1
ATOM 811 C CA . SER A 1 106 ? -56.735 -21.160 1.168 1.00 45.44 106 SER A CA 1
ATOM 812 C C . SER A 1 106 ? -57.495 -20.442 0.038 1.00 45.44 106 SER A C 1
ATOM 814 O O . SER A 1 106 ? -58.682 -20.191 0.164 1.00 45.44 106 SER A O 1
ATOM 816 N N . GLU A 1 107 ? -56.802 -20.062 -1.040 1.00 38.28 107 GLU A N 1
ATOM 817 C CA . GLU A 1 107 ? -57.202 -20.328 -2.435 1.00 38.28 107 GLU A CA 1
ATOM 818 C C . GLU A 1 107 ? -56.370 -19.511 -3.450 1.00 38.28 107 GLU A C 1
ATOM 820 O O . GLU A 1 107 ? -56.386 -18.286 -3.509 1.00 38.28 107 GLU A O 1
ATOM 825 N N . GLU A 1 108 ? -55.640 -20.288 -4.254 1.00 40.53 108 GLU A N 1
ATOM 826 C CA . GLU A 1 108 ? -55.411 -20.131 -5.695 1.00 40.53 108 GLU A CA 1
ATOM 827 C C . GLU A 1 108 ? -54.528 -18.994 -6.249 1.00 40.53 108 GLU A C 1
ATOM 829 O O . GLU A 1 108 ? -54.940 -17.905 -6.638 1.00 40.53 108 GLU A O 1
ATOM 834 N N . VAL A 1 109 ? -53.266 -19.390 -6.441 1.00 43.06 109 VAL A N 1
ATOM 835 C CA . VAL A 1 109 ? -52.495 -19.281 -7.694 1.00 43.06 109 VAL A CA 1
ATOM 836 C C . VAL A 1 109 ? -53.366 -19.072 -8.946 1.00 43.06 109 VAL A C 1
ATOM 838 O O . VAL A 1 109 ? -54.188 -19.926 -9.263 1.00 43.06 109 VAL A O 1
ATOM 841 N N . GLY A 1 110 ? -53.075 -18.045 -9.756 1.00 37.22 110 GLY A N 1
ATOM 842 C CA . GLY A 1 110 ? -53.631 -17.984 -11.111 1.00 37.22 110 GLY A CA 1
ATOM 843 C C . GLY A 1 110 ? -53.372 -16.715 -11.923 1.00 37.22 110 GLY A C 1
ATOM 844 O O . GLY A 1 110 ? -54.323 -16.075 -12.354 1.00 37.22 110 GLY A O 1
ATOM 845 N N . GLU A 1 111 ? -52.114 -16.367 -12.216 1.00 47.06 111 GLU A N 1
ATOM 846 C CA . GLU A 1 111 ? -51.827 -15.478 -13.354 1.00 47.06 111 GLU A CA 1
ATOM 847 C C . GLU A 1 111 ? -51.937 -16.257 -14.675 1.00 47.06 111 GLU A C 1
ATOM 849 O O . GLU A 1 111 ? -51.007 -16.970 -15.044 1.00 47.06 111 GLU A O 1
ATOM 854 N N . TRP A 1 112 ? -53.058 -16.119 -15.398 1.00 36.09 112 TRP A N 1
ATOM 855 C CA . TRP A 1 112 ? -53.206 -16.568 -16.791 1.00 36.09 112 TRP A CA 1
ATOM 856 C C . TRP A 1 112 ? -54.019 -15.561 -17.636 1.00 36.09 112 TRP A C 1
ATOM 858 O O . TRP A 1 112 ? -55.239 -15.501 -17.566 1.00 36.09 112 TRP A O 1
ATOM 868 N N . TRP A 1 113 ? -53.266 -14.792 -18.429 1.00 37.00 113 TRP A N 1
ATOM 869 C CA . TRP A 1 113 ? -53.470 -14.295 -19.803 1.00 37.00 113 TRP A CA 1
ATOM 870 C C . TRP A 1 113 ? -54.790 -13.674 -20.325 1.00 37.00 113 TRP A C 1
ATOM 872 O O . TRP A 1 113 ? -55.842 -14.296 -20.383 1.00 37.00 113 TRP A O 1
ATOM 882 N N . GLN A 1 114 ? -54.552 -12.532 -20.989 1.00 42.19 114 GLN A N 1
ATOM 883 C CA . GLN A 1 114 ? -54.978 -12.141 -22.347 1.00 42.19 114 GLN A CA 1
ATOM 884 C C . GLN A 1 114 ? -56.328 -11.448 -22.602 1.00 42.19 114 GLN A C 1
ATOM 886 O O . GLN A 1 114 ? -57.413 -11.910 -22.268 1.00 42.19 114 GLN A O 1
ATOM 891 N N . ASP A 1 115 ? -56.148 -10.359 -23.357 1.00 44.34 115 ASP A N 1
ATOM 892 C CA . ASP A 1 115 ? -57.017 -9.732 -24.344 1.00 44.34 115 ASP A CA 1
ATOM 893 C C . ASP A 1 115 ? -58.261 -8.994 -23.857 1.00 44.34 115 ASP A C 1
ATOM 895 O O . ASP A 1 115 ? -59.292 -9.599 -23.561 1.00 44.34 115 ASP A O 1
ATOM 899 N N . LYS A 1 116 ? -58.195 -7.653 -23.948 1.00 44.94 116 LYS A N 1
ATOM 900 C CA . LYS A 1 116 ? -58.839 -6.906 -25.051 1.00 44.94 116 LYS A CA 1
ATOM 901 C C . LYS A 1 116 ? -58.083 -5.603 -25.354 1.00 44.94 116 LYS A C 1
ATOM 903 O O . LYS A 1 116 ? -58.232 -4.620 -24.633 1.00 44.94 116 LYS A O 1
ATOM 908 N N . GLU A 1 117 ? -57.309 -5.596 -26.438 1.00 44.88 117 GLU A N 1
ATOM 909 C CA . GLU A 1 117 ? -57.098 -4.381 -27.234 1.00 44.88 117 GLU A CA 1
ATOM 910 C C . GLU A 1 117 ? -58.422 -4.009 -27.924 1.00 44.88 117 GLU A C 1
ATOM 912 O O . GLU A 1 117 ? -59.181 -4.887 -28.348 1.00 44.88 117 GLU A O 1
ATOM 917 N N . SER A 1 118 ? -58.701 -2.707 -28.003 1.00 38.81 118 SER A N 1
ATOM 918 C CA . SER A 1 118 ? -59.685 -2.104 -28.909 1.00 38.81 118 SER A CA 1
ATOM 919 C C . SER A 1 118 ? -58.971 -1.476 -30.093 1.00 38.81 118 SER A C 1
ATOM 921 O O . SER A 1 118 ? -57.974 -0.773 -29.803 1.00 38.81 118 SER A O 1
#

Sequence (118 aa):
MSEDICFEALFELCAWIVIHILFEIGVAVLMSMGYSRMEAEGMLTSSVCLLILVLAAVFELRRRKNLGKSVVLDTDGDGEISEEEWAAAGQDQQEEESIGDSEDNSEEVGEWWQDKES

Radius of gyration: 30.52 Å; chains: 1; bounding box: 72×32×63 Å

Foldseek 3Di:
DVVVVVVVVVVVVVVVVVVVVVLVVQLVVVVVVVDDSVRSNCVVVVVVVVVVVVVVVVVVVVVVVVCVVVVVLPPVPPSDRDPVSVVVVVVVPDDDDDDDDDDDDDDDDDDDDDDDDD